Protein AF-A0A6S7HF31-F1 (afdb_monomer_lite)

pLDDT: mean 77.12, std 20.29, range [37.34, 97.25]

Organism: Paramuricea clavata (NCBI:txid317549)

Secondary structure (DSSP, 8-state):
--HHHHHHHHHHHHT--HHHHHHHHHHHHHHHHHHHHHHHHHHHHHHHHHH--GGGS-HHHHHHTT-GGGS-HHHHHHHHHHTT----TT--HHHHHHHHHHHHHHHHS--------------------------------------------------PPP------

Sequence (168 aa):
MNDDDDVEEFCKTYVVEKRLVRQYLEHLRELERRKKKREDSRKCANLEEKRKTFEDYNWKAIYREGKIKKLKVVVLDMYISMRNLKQSKGALKQEKVDIVSLDIAKSLVPDNRQLSEVNRDSNNQDSGDDDVVVQEIGSDEDDIDSDDDEGQIYEGDDFQPFADHKIW

Structure (mmCIF, N/CA/C/O backbone):
data_AF-A0A6S7HF31-F1
#
_entry.id   AF-A0A6S7HF31-F1
#
loop_
_atom_site.group_PDB
_atom_site.id
_atom_site.type_symbol
_atom_site.label_atom_id
_atom_site.label_alt_id
_atom_site.label_comp_id
_atom_site.label_asym_id
_atom_site.label_entity_id
_atom_site.label_seq_id
_atom_site.pdbx_PDB_ins_code
_atom_site.Cartn_x
_atom_site.Cartn_y
_atom_site.Cartn_z
_atom_site.occupancy
_atom_site.B_iso_or_equiv
_atom_site.auth_seq_id
_atom_site.auth_comp_id
_atom_site.auth_asym_id
_atom_site.auth_atom_id
_atom_site.pdbx_PDB_model_num
ATOM 1 N N . MET A 1 1 ? 33.806 4.809 -20.213 1.00 51.56 1 MET A N 1
ATOM 2 C CA . MET A 1 1 ? 33.140 4.112 -21.325 1.00 51.56 1 MET A CA 1
ATOM 3 C C . MET A 1 1 ? 32.214 5.109 -21.963 1.00 51.56 1 MET A C 1
ATOM 5 O O . MET A 1 1 ? 31.592 5.880 -21.241 1.00 51.56 1 MET A O 1
ATOM 9 N N . ASN A 1 2 ? 32.281 5.212 -23.278 1.00 74.06 2 ASN A N 1
ATOM 10 C CA . ASN A 1 2 ? 31.532 6.185 -24.043 1.00 74.06 2 ASN A CA 1
ATOM 11 C C . ASN A 1 2 ? 30.425 5.376 -24.717 1.00 74.06 2 ASN A C 1
ATOM 13 O O . ASN A 1 2 ? 30.727 4.591 -25.610 1.00 74.06 2 ASN A O 1
ATOM 17 N N . ASP A 1 3 ? 29.179 5.523 -24.260 1.00 81.19 3 ASP A N 1
ATOM 18 C CA . ASP A 1 3 ? 28.042 4.697 -24.710 1.00 81.19 3 ASP A CA 1
ATOM 19 C C . ASP A 1 3 ? 27.914 4.660 -26.242 1.00 81.19 3 ASP A C 1
ATOM 21 O O . ASP A 1 3 ? 27.413 3.704 -26.829 1.00 81.19 3 ASP A O 1
ATOM 25 N N . ASP A 1 4 ? 28.380 5.715 -26.907 1.00 87.31 4 ASP A N 1
ATOM 26 C CA . ASP A 1 4 ? 28.376 5.822 -28.357 1.00 87.31 4 ASP A CA 1
ATOM 27 C C . ASP A 1 4 ? 29.403 4.925 -29.061 1.00 87.31 4 ASP A C 1
ATOM 29 O O . ASP A 1 4 ? 29.108 4.405 -30.141 1.00 87.31 4 ASP A O 1
ATOM 33 N N . ASP A 1 5 ? 30.569 4.722 -28.443 1.00 90.56 5 ASP A N 1
ATOM 34 C CA . ASP A 1 5 ? 31.612 3.820 -28.938 1.00 90.56 5 ASP A CA 1
ATOM 35 C C . ASP A 1 5 ? 31.170 2.359 -28.748 1.00 90.56 5 ASP A C 1
ATOM 37 O O . ASP A 1 5 ? 31.285 1.555 -29.675 1.00 90.56 5 ASP A O 1
ATOM 41 N N . ASP A 1 6 ? 30.543 2.048 -27.608 1.00 90.94 6 ASP A N 1
ATOM 42 C CA . ASP A 1 6 ? 30.019 0.712 -27.294 1.00 90.94 6 ASP A CA 1
ATOM 43 C C . ASP A 1 6 ? 28.855 0.328 -28.230 1.00 90.94 6 ASP A C 1
ATOM 45 O O . ASP A 1 6 ? 28.793 -0.781 -28.769 1.00 90.94 6 ASP A O 1
ATOM 49 N N . VAL A 1 7 ? 27.937 1.269 -28.495 1.00 92.50 7 VAL A N 1
ATOM 50 C CA . VAL A 1 7 ? 26.854 1.070 -29.471 1.00 92.50 7 VAL A CA 1
ATOM 51 C C . VAL A 1 7 ? 27.421 0.874 -30.874 1.00 92.50 7 VAL A C 1
ATOM 53 O O . VAL A 1 7 ? 26.896 0.066 -31.642 1.00 92.50 7 VAL A O 1
ATOM 56 N N . GLU A 1 8 ? 28.472 1.601 -31.243 1.00 92.56 8 GLU A N 1
ATOM 57 C CA . GLU A 1 8 ? 29.070 1.481 -32.568 1.00 92.56 8 GLU A CA 1
ATOM 58 C C . GLU A 1 8 ? 29.810 0.153 -32.766 1.00 92.56 8 GLU A C 1
ATOM 60 O O . GLU A 1 8 ? 29.682 -0.463 -33.828 1.00 92.56 8 GLU A O 1
ATOM 65 N N . GLU A 1 9 ? 30.517 -0.332 -31.746 1.00 94.38 9 GLU A N 1
ATOM 66 C CA . GLU A 1 9 ? 31.116 -1.667 -31.737 1.00 94.38 9 GLU A CA 1
ATOM 67 C C . GLU A 1 9 ? 30.047 -2.767 -31.817 1.00 94.38 9 GLU A C 1
ATOM 69 O O . GLU A 1 9 ? 30.167 -3.693 -32.626 1.00 94.38 9 GLU A O 1
ATOM 74 N N . PHE A 1 10 ? 28.952 -2.629 -31.062 1.00 93.38 10 PHE A N 1
ATOM 75 C CA . PHE A 1 10 ? 27.819 -3.554 -31.110 1.00 93.38 10 PHE A CA 1
ATOM 76 C C . PHE A 1 10 ? 27.193 -3.615 -32.511 1.00 93.38 10 PHE A C 1
ATOM 78 O O . PHE A 1 10 ? 26.976 -4.697 -33.060 1.00 93.38 10 PHE A O 1
ATOM 85 N N . CYS A 1 11 ? 26.954 -2.459 -33.135 1.00 94.69 11 CYS A N 1
ATOM 86 C CA . CYS A 1 11 ? 26.387 -2.392 -34.483 1.00 94.69 11 CYS A CA 1
ATOM 87 C C . CYS A 1 11 ? 27.296 -3.053 -35.523 1.00 94.69 11 CYS A C 1
ATOM 89 O O . CYS A 1 11 ? 26.798 -3.741 -36.411 1.00 94.69 11 CYS A O 1
ATOM 91 N N . LYS A 1 12 ? 28.620 -2.869 -35.410 1.00 94.31 12 LYS A N 1
ATOM 92 C CA . LYS A 1 12 ? 29.607 -3.499 -36.301 1.00 94.31 12 LYS A CA 1
ATOM 93 C C . LYS A 1 12 ? 29.663 -5.014 -36.107 1.00 94.31 12 LYS A C 1
ATOM 95 O O . LYS A 1 12 ? 29.681 -5.744 -37.092 1.00 94.31 12 LYS A O 1
ATOM 100 N N . THR A 1 13 ? 29.658 -5.473 -34.858 1.00 96.38 13 THR A N 1
ATOM 101 C CA . THR A 1 13 ? 29.775 -6.896 -34.502 1.00 96.38 13 THR A CA 1
ATOM 102 C C . THR A 1 13 ? 28.564 -7.699 -34.962 1.00 96.38 13 THR A C 1
ATOM 104 O O . THR A 1 13 ? 28.712 -8.770 -35.544 1.00 96.38 13 THR A O 1
ATOM 107 N N . TYR A 1 14 ? 27.363 -7.166 -34.733 1.00 93.81 14 TYR A N 1
ATOM 108 C CA . TYR A 1 14 ? 26.110 -7.870 -35.010 1.00 93.81 14 TYR A CA 1
ATOM 109 C C . TYR A 1 14 ? 25.432 -7.428 -36.311 1.00 93.81 14 TYR A C 1
ATOM 111 O O . TYR A 1 14 ? 24.363 -7.934 -36.641 1.00 93.81 14 TYR A O 1
ATOM 119 N N . VAL A 1 15 ? 26.045 -6.503 -37.061 1.00 94.31 15 VAL A N 1
ATOM 120 C CA . VAL A 1 15 ? 25.514 -5.952 -38.320 1.00 94.31 15 VAL A CA 1
ATOM 121 C C . VAL A 1 15 ? 24.082 -5.416 -38.135 1.00 94.31 15 VAL A C 1
ATOM 123 O O . VAL A 1 15 ? 23.164 -5.726 -38.892 1.00 94.31 15 VAL A O 1
ATOM 126 N N . VAL A 1 16 ? 23.876 -4.610 -37.088 1.00 94.31 16 VAL A N 1
ATOM 127 C CA . VAL A 1 16 ? 22.572 -4.015 -36.735 1.00 94.31 16 VAL A CA 1
ATOM 128 C C . VAL A 1 16 ? 22.589 -2.508 -36.986 1.00 94.31 16 VAL A C 1
ATOM 130 O O . VAL A 1 16 ? 23.598 -1.835 -36.785 1.00 94.31 16 VAL A O 1
ATOM 133 N N . GLU A 1 17 ? 21.454 -1.949 -37.412 1.00 94.94 17 GLU A N 1
ATOM 134 C CA . GLU A 1 17 ? 21.303 -0.504 -37.599 1.00 94.94 17 GLU A CA 1
ATOM 135 C C . GLU A 1 17 ? 21.410 0.243 -36.253 1.00 94.94 17 GLU A C 1
ATOM 137 O O . GLU A 1 17 ? 20.613 0.020 -35.337 1.00 94.94 17 GLU A O 1
ATOM 142 N N . LYS A 1 18 ? 22.330 1.215 -36.160 1.00 92.81 18 LYS A N 1
ATOM 143 C CA . LYS A 1 18 ? 22.552 2.058 -34.963 1.00 92.81 18 LYS A CA 1
ATOM 144 C C . LYS A 1 18 ? 21.276 2.703 -34.427 1.00 92.81 18 LYS A C 1
ATOM 146 O O . LYS A 1 18 ? 21.095 2.829 -33.216 1.00 92.81 18 LYS A O 1
ATOM 151 N N . ARG A 1 19 ? 20.361 3.080 -35.323 1.00 94.00 19 ARG A N 1
ATOM 152 C CA . ARG A 1 19 ? 19.059 3.653 -34.967 1.00 94.00 19 ARG A CA 1
ATOM 153 C C . ARG A 1 19 ? 18.192 2.671 -34.174 1.00 94.00 19 ARG A C 1
ATOM 155 O O . ARG A 1 19 ? 17.596 3.082 -33.183 1.00 94.00 19 ARG A O 1
ATOM 162 N N . LEU A 1 20 ? 18.146 1.398 -34.574 1.00 94.50 20 LEU A N 1
ATOM 163 C CA . LEU A 1 20 ? 17.364 0.364 -33.887 1.00 94.50 20 LEU A CA 1
ATOM 164 C C . LEU A 1 20 ? 17.930 0.076 -32.498 1.00 94.50 20 LEU A C 1
ATOM 166 O O . LEU A 1 20 ? 17.171 0.010 -31.535 1.00 94.50 20 LEU A O 1
ATOM 170 N N . VAL A 1 21 ? 19.258 -0.006 -32.379 1.00 94.94 21 VAL A N 1
ATOM 171 C CA . VAL A 1 21 ? 19.934 -0.208 -31.087 1.00 94.94 21 VAL A CA 1
ATOM 172 C C . VAL A 1 21 ? 19.615 0.941 -30.131 1.00 94.94 21 VAL A C 1
ATOM 174 O O . VAL A 1 21 ? 19.179 0.712 -29.006 1.00 94.94 21 VAL A O 1
ATOM 177 N N . ARG A 1 22 ? 19.725 2.191 -30.596 1.00 94.00 22 ARG A N 1
ATOM 178 C CA . ARG A 1 22 ? 19.366 3.371 -29.794 1.00 94.00 22 ARG A CA 1
ATOM 179 C C . ARG A 1 22 ? 17.888 3.394 -29.405 1.00 94.00 22 ARG A C 1
ATOM 181 O O . ARG A 1 22 ? 17.571 3.716 -28.263 1.00 94.00 22 ARG A O 1
ATOM 188 N N . GLN A 1 23 ? 16.993 3.043 -30.327 1.00 96.06 23 GLN A N 1
ATOM 189 C CA . GLN A 1 23 ? 15.557 2.974 -30.056 1.00 96.06 23 GLN A CA 1
ATOM 190 C C . GLN A 1 23 ? 15.233 1.908 -29.002 1.00 96.06 23 GLN A C 1
ATOM 192 O O . GLN A 1 23 ? 14.415 2.149 -28.117 1.00 96.06 23 GLN A O 1
ATOM 197 N N . TYR A 1 24 ? 15.902 0.756 -29.057 1.00 95.81 24 TYR A N 1
ATOM 198 C CA . TYR A 1 24 ? 15.741 -0.300 -28.066 1.00 95.81 24 TYR A CA 1
ATOM 199 C C . TYR A 1 24 ? 16.273 0.117 -26.689 1.00 95.81 24 TYR A C 1
ATOM 201 O O . TYR A 1 24 ? 15.579 -0.044 -25.690 1.00 95.81 24 TYR A O 1
ATOM 209 N N . LEU A 1 25 ? 17.449 0.747 -26.623 1.00 95.12 25 LEU A N 1
ATOM 210 C CA . LEU A 1 25 ? 17.996 1.272 -25.366 1.00 95.12 25 LEU A CA 1
ATOM 211 C C . LEU A 1 25 ? 17.114 2.368 -24.751 1.00 95.12 25 LEU A C 1
ATOM 213 O O . LEU A 1 25 ? 16.975 2.445 -23.531 1.00 95.12 25 LEU A O 1
ATOM 217 N N . GLU A 1 26 ? 16.507 3.226 -25.572 1.00 95.75 26 GLU A N 1
ATOM 218 C CA . GLU A 1 26 ? 15.506 4.192 -25.105 1.00 95.75 26 GLU A CA 1
ATOM 219 C C . GLU A 1 26 ? 14.267 3.481 -24.547 1.00 95.75 26 GLU A C 1
ATOM 221 O O . GLU A 1 26 ? 13.793 3.818 -23.464 1.00 95.75 26 GLU A O 1
ATOM 226 N N . HIS A 1 27 ? 13.780 2.446 -25.235 1.00 97.00 27 HIS A N 1
ATOM 227 C CA . HIS A 1 27 ? 12.652 1.650 -24.761 1.00 97.00 27 HIS A CA 1
ATOM 228 C C . HIS A 1 27 ? 12.938 0.976 -23.409 1.00 97.00 27 HIS A C 1
ATOM 230 O O . HIS A 1 27 ? 12.098 1.038 -22.510 1.00 97.00 27 HIS A O 1
ATOM 236 N N . LEU A 1 28 ? 14.130 0.398 -23.226 1.00 96.81 28 LEU A N 1
ATOM 237 C CA . LEU A 1 28 ? 14.545 -0.197 -21.951 1.00 96.81 28 LEU A CA 1
ATOM 238 C C . LEU A 1 28 ? 14.596 0.839 -20.821 1.00 96.81 28 LEU A C 1
ATOM 240 O O . LEU A 1 28 ? 14.077 0.583 -19.733 1.00 96.81 28 LEU A O 1
ATOM 244 N N . ARG A 1 29 ? 15.145 2.032 -21.086 1.00 96.25 29 ARG A N 1
ATOM 245 C CA . ARG A 1 29 ? 15.161 3.137 -20.112 1.00 96.25 29 ARG A CA 1
ATOM 246 C C . ARG A 1 29 ? 13.751 3.576 -19.727 1.00 96.25 29 ARG A C 1
ATOM 248 O O . ARG A 1 29 ? 13.468 3.805 -18.551 1.00 96.25 29 ARG A O 1
ATOM 255 N N . GLU A 1 30 ? 12.841 3.648 -20.692 1.00 97.06 30 GLU A N 1
ATOM 256 C CA . GLU A 1 30 ? 11.438 3.970 -20.439 1.00 97.06 30 GLU A CA 1
ATOM 257 C C . GLU A 1 30 ? 10.736 2.885 -19.601 1.00 97.06 30 GLU A C 1
ATOM 259 O O . GLU A 1 30 ? 10.002 3.204 -18.658 1.00 97.06 30 GLU A O 1
ATOM 264 N N . LEU A 1 31 ? 10.986 1.602 -19.883 1.00 97.25 31 LEU A N 1
ATOM 265 C CA . LEU A 1 31 ? 10.467 0.490 -19.081 1.00 97.25 31 LEU A CA 1
ATOM 266 C C . LEU A 1 31 ? 10.971 0.548 -17.638 1.00 97.25 31 LEU A C 1
ATOM 268 O O . LEU A 1 31 ? 10.169 0.442 -16.702 1.00 97.25 31 LEU A O 1
ATOM 272 N N . GLU A 1 32 ? 12.270 0.771 -17.444 1.00 96.56 32 GLU A N 1
ATOM 273 C CA . GLU A 1 32 ? 12.874 0.903 -16.120 1.00 96.56 32 GLU A CA 1
ATOM 274 C C . GLU A 1 32 ? 12.278 2.090 -15.357 1.00 96.56 32 GLU A C 1
ATOM 276 O O . GLU A 1 32 ? 11.839 1.951 -14.212 1.00 96.56 32 GLU A O 1
ATOM 281 N N . ARG A 1 33 ? 12.142 3.244 -16.016 1.00 96.19 33 ARG A N 1
ATOM 282 C CA . ARG A 1 33 ? 11.510 4.433 -15.437 1.00 96.19 33 ARG A CA 1
ATOM 283 C C . ARG A 1 33 ? 10.071 4.152 -14.996 1.00 96.19 33 ARG A C 1
ATOM 285 O O . ARG A 1 33 ? 9.664 4.556 -13.902 1.00 96.19 33 ARG A O 1
ATOM 292 N N . ARG A 1 34 ? 9.282 3.446 -15.813 1.00 96.31 34 ARG A N 1
ATOM 293 C CA . ARG A 1 34 ? 7.906 3.045 -15.467 1.00 96.31 34 ARG A CA 1
ATOM 294 C C . ARG A 1 34 ? 7.873 2.046 -14.313 1.00 96.31 34 ARG A C 1
ATOM 29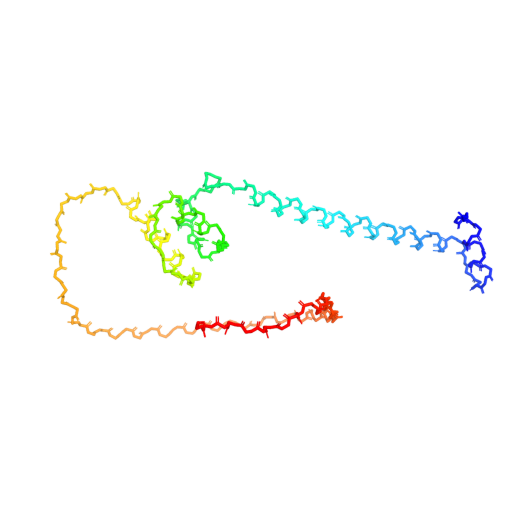6 O O . ARG A 1 34 ? 7.003 2.160 -13.447 1.00 96.31 34 ARG A O 1
ATOM 303 N N . LYS A 1 35 ? 8.792 1.076 -14.284 1.00 96.44 35 LYS A N 1
ATOM 304 C CA . LYS A 1 35 ? 8.943 0.115 -13.180 1.00 96.44 35 LYS A CA 1
ATOM 305 C C . LYS A 1 35 ? 9.241 0.851 -11.875 1.00 96.44 35 LYS A C 1
ATOM 307 O O . LYS A 1 35 ? 8.476 0.705 -10.923 1.00 96.44 35 LYS A O 1
ATOM 312 N N . LYS A 1 36 ? 10.247 1.726 -11.879 1.00 96.00 36 LYS A N 1
ATOM 313 C CA . LYS A 1 36 ? 10.631 2.549 -10.727 1.00 96.00 36 LYS A CA 1
ATOM 314 C C . LYS A 1 36 ? 9.473 3.409 -10.224 1.00 96.00 36 LYS A C 1
ATOM 316 O O . LYS A 1 36 ? 9.155 3.379 -9.043 1.00 96.00 36 LYS A O 1
ATOM 321 N N . LYS A 1 37 ? 8.745 4.085 -11.121 1.00 95.62 37 LYS A N 1
ATOM 322 C CA . LYS A 1 37 ? 7.568 4.886 -10.740 1.00 95.62 37 LYS A CA 1
ATOM 323 C C . LYS A 1 37 ? 6.494 4.057 -10.023 1.00 95.62 37 LYS A C 1
ATOM 325 O O . LYS A 1 37 ? 5.899 4.531 -9.053 1.00 95.62 37 LYS A O 1
ATOM 330 N N . ARG A 1 38 ? 6.216 2.836 -10.499 1.00 95.19 38 ARG A N 1
ATOM 331 C CA . ARG A 1 38 ? 5.255 1.926 -9.849 1.00 95.19 38 ARG A CA 1
ATOM 332 C C . ARG A 1 38 ? 5.743 1.495 -8.467 1.00 95.19 38 ARG A C 1
ATOM 334 O O . ARG A 1 38 ? 4.952 1.471 -7.525 1.00 95.19 38 ARG A O 1
ATOM 341 N N 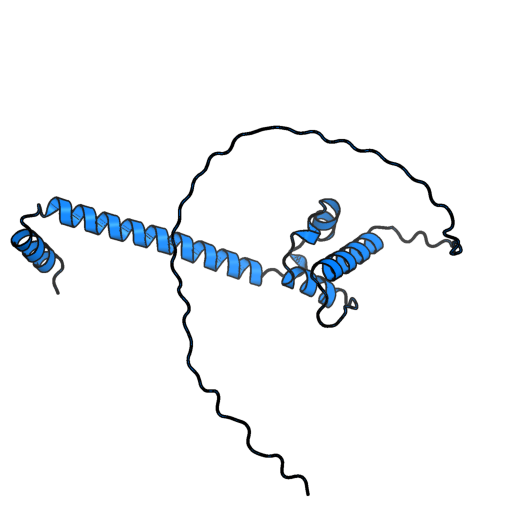. GLU A 1 39 ? 7.027 1.183 -8.342 1.00 94.62 39 GLU A N 1
ATOM 342 C CA . GLU A 1 39 ? 7.641 0.800 -7.072 1.00 94.62 39 GLU A CA 1
ATOM 343 C C . GLU A 1 39 ? 7.600 1.942 -6.049 1.00 94.62 39 GLU A C 1
ATOM 345 O O . GLU A 1 39 ? 7.130 1.745 -4.928 1.00 94.62 39 GLU A O 1
ATOM 350 N N . ASP A 1 40 ? 7.994 3.150 -6.452 1.00 92.75 40 ASP A N 1
ATOM 351 C CA . ASP A 1 40 ? 7.958 4.341 -5.602 1.00 92.75 40 ASP A CA 1
ATOM 352 C C . ASP A 1 40 ? 6.524 4.650 -5.150 1.00 92.75 40 ASP A C 1
ATOM 354 O O . ASP A 1 40 ? 6.282 4.897 -3.970 1.00 92.75 40 ASP A O 1
ATOM 358 N N . SER A 1 41 ? 5.543 4.520 -6.051 1.00 92.62 41 SER A N 1
ATOM 359 C CA . SER A 1 41 ? 4.124 4.694 -5.708 1.00 92.62 41 SER A CA 1
ATOM 360 C C . SER A 1 41 ? 3.658 3.679 -4.653 1.00 92.62 41 SER A C 1
ATOM 362 O O . SER A 1 41 ? 2.976 4.052 -3.697 1.00 92.62 41 SER A O 1
ATOM 364 N N . ARG A 1 42 ? 4.059 2.402 -4.774 1.00 91.62 42 ARG A N 1
ATOM 365 C CA . ARG A 1 42 ? 3.776 1.363 -3.763 1.00 91.62 42 ARG A CA 1
ATOM 366 C C . ARG A 1 42 ? 4.444 1.675 -2.424 1.00 91.62 42 ARG A C 1
ATOM 368 O O . ARG A 1 42 ? 3.810 1.509 -1.382 1.00 91.62 42 ARG A O 1
ATOM 375 N N . LYS A 1 43 ? 5.702 2.129 -2.435 1.00 91.56 43 LYS A N 1
ATOM 376 C CA . LYS A 1 43 ? 6.439 2.512 -1.220 1.00 91.56 43 LYS A CA 1
ATOM 377 C C . LYS A 1 43 ? 5.759 3.680 -0.511 1.00 91.56 43 LYS A C 1
ATOM 379 O O . LYS A 1 43 ? 5.510 3.583 0.689 1.00 91.56 43 LYS A O 1
ATOM 384 N N . CYS A 1 44 ? 5.390 4.730 -1.244 1.00 89.31 44 CYS A N 1
ATOM 385 C CA . CYS A 1 44 ? 4.658 5.872 -0.699 1.00 89.31 44 CYS A CA 1
ATOM 386 C C . CYS A 1 44 ? 3.310 5.456 -0.098 1.00 89.31 44 CYS A C 1
ATOM 388 O O . CYS A 1 44 ? 3.025 5.826 1.036 1.00 89.31 44 CYS A O 1
ATOM 390 N N . ALA A 1 45 ? 2.515 4.639 -0.798 1.00 85.81 45 ALA A N 1
ATOM 391 C CA . ALA A 1 45 ? 1.229 4.164 -0.282 1.00 85.81 45 ALA A CA 1
ATOM 392 C C . ALA A 1 45 ? 1.378 3.342 1.012 1.00 85.81 45 ALA A C 1
ATOM 394 O O . ALA A 1 45 ? 0.604 3.515 1.951 1.00 85.81 45 ALA A O 1
ATOM 395 N N . ASN A 1 46 ? 2.397 2.483 1.090 1.00 82.88 46 ASN A N 1
ATOM 396 C CA . ASN A 1 46 ? 2.679 1.694 2.290 1.00 82.88 46 ASN A CA 1
ATOM 397 C C . ASN A 1 46 ? 3.150 2.570 3.463 1.00 82.88 46 ASN A C 1
ATOM 399 O O . ASN A 1 46 ? 2.768 2.332 4.605 1.00 82.88 46 ASN A O 1
ATOM 403 N N . LEU A 1 47 ? 3.978 3.586 3.198 1.00 83.44 47 LEU A N 1
ATOM 404 C CA . LEU A 1 47 ? 4.395 4.548 4.221 1.00 83.44 47 LEU A CA 1
ATOM 405 C C . LEU A 1 47 ? 3.208 5.361 4.734 1.00 83.44 47 LEU A C 1
ATOM 407 O O . LEU A 1 47 ? 3.073 5.524 5.942 1.00 83.44 47 LEU A O 1
ATOM 411 N N . GLU A 1 48 ? 2.334 5.816 3.840 1.00 83.25 48 GLU A N 1
ATOM 412 C CA . GLU A 1 48 ? 1.120 6.540 4.213 1.00 83.25 48 GLU A CA 1
ATOM 413 C C . GLU A 1 48 ? 0.208 5.672 5.084 1.00 83.25 48 GLU A C 1
ATOM 415 O O . GLU A 1 48 ? -0.248 6.102 6.136 1.00 83.25 48 GLU A O 1
ATOM 420 N N . GLU A 1 49 ? 0.005 4.406 4.714 1.00 80.75 49 GLU A N 1
ATOM 421 C CA . GLU A 1 49 ? -0.790 3.476 5.515 1.00 80.75 49 GLU A CA 1
ATOM 422 C C . GLU A 1 49 ? -0.186 3.218 6.901 1.00 80.75 49 GLU A C 1
ATOM 424 O O . GLU A 1 49 ? -0.923 3.179 7.884 1.00 80.75 49 GLU A O 1
ATOM 429 N N . LYS A 1 50 ? 1.143 3.096 7.003 1.00 79.69 50 LYS A N 1
ATOM 430 C CA . LYS A 1 50 ? 1.847 2.956 8.288 1.00 79.69 50 LYS A CA 1
ATOM 431 C C . LYS A 1 50 ? 1.763 4.208 9.161 1.00 79.69 50 LYS A C 1
ATOM 433 O O . LYS A 1 50 ? 1.910 4.099 10.374 1.00 79.69 50 LYS A O 1
ATOM 438 N N . ARG A 1 51 ? 1.571 5.385 8.559 1.00 83.50 51 ARG A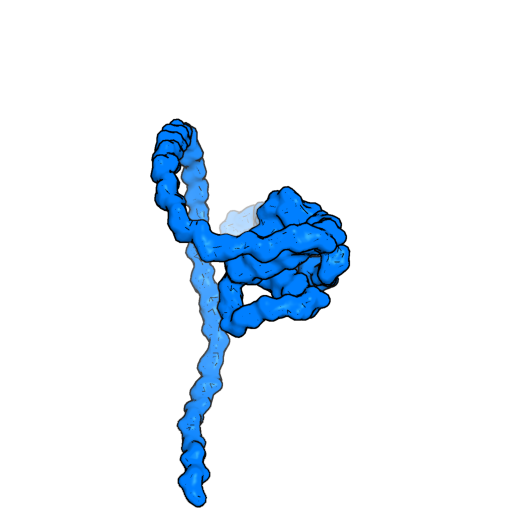 N 1
ATOM 439 C CA . ARG A 1 51 ? 1.415 6.656 9.278 1.00 83.50 51 ARG A CA 1
ATOM 440 C C . ARG A 1 51 ? -0.004 6.888 9.777 1.00 83.50 51 ARG A C 1
ATOM 442 O O . ARG A 1 51 ? -0.173 7.735 10.650 1.00 83.50 51 ARG A O 1
ATOM 449 N N . LYS A 1 52 ? -0.995 6.157 9.256 1.00 87.38 52 LYS A N 1
ATOM 450 C CA . LYS A 1 52 ? -2.374 6.266 9.732 1.00 87.38 52 LYS A CA 1
ATOM 451 C C . LYS A 1 52 ? -2.462 5.845 11.189 1.00 87.38 52 LYS A C 1
ATOM 453 O O . LYS A 1 52 ? -2.032 4.762 11.581 1.00 87.38 52 LYS A O 1
ATOM 458 N N . THR A 1 53 ? -3.078 6.709 11.965 1.00 86.88 53 THR A N 1
ATOM 459 C CA . THR A 1 53 ? -3.354 6.548 13.382 1.00 86.88 53 THR A CA 1
ATOM 460 C C . THR A 1 53 ? -4.809 6.141 13.592 1.00 86.88 53 THR A C 1
ATOM 462 O O . THR A 1 53 ? -5.593 6.046 12.650 1.00 86.88 53 THR A O 1
ATOM 465 N N . PHE A 1 54 ? -5.194 5.887 14.842 1.00 86.00 54 PHE A N 1
ATOM 466 C CA . PHE A 1 54 ? -6.559 5.499 15.199 1.00 86.00 54 PHE A CA 1
ATOM 467 C C . PHE A 1 54 ? -7.622 6.508 14.737 1.00 86.00 54 PHE A C 1
ATOM 469 O O . PHE A 1 54 ? -8.718 6.099 14.358 1.00 86.00 54 PHE A O 1
ATOM 476 N N . GLU A 1 55 ? -7.302 7.803 14.760 1.00 88.81 55 GLU A N 1
ATOM 477 C CA . GLU A 1 55 ? -8.231 8.898 14.454 1.00 88.81 55 GLU A CA 1
ATOM 478 C C . GLU A 1 55 ? -8.517 9.035 12.953 1.00 88.81 55 GLU A C 1
ATOM 480 O O . GLU A 1 55 ? -9.594 9.489 12.570 1.00 88.81 55 GLU A O 1
ATOM 485 N N . ASP A 1 56 ? -7.607 8.555 12.103 1.00 90.75 56 ASP A N 1
ATOM 486 C CA . ASP A 1 56 ? -7.752 8.599 10.643 1.00 90.75 56 ASP A CA 1
ATOM 487 C C . ASP A 1 56 ? -8.822 7.625 10.120 1.00 90.75 56 ASP A C 1
ATOM 489 O O . ASP A 1 56 ? -9.223 7.674 8.954 1.00 90.75 56 ASP A O 1
ATOM 493 N N . TYR A 1 57 ? -9.303 6.719 10.976 1.00 89.69 57 TYR A N 1
ATOM 494 C CA . TYR A 1 57 ? -10.329 5.741 10.638 1.00 89.69 57 TYR A CA 1
ATOM 495 C C . TYR A 1 57 ? -11.691 6.165 11.190 1.00 89.69 57 TYR A C 1
ATOM 497 O O . TYR A 1 57 ? -11.908 6.267 12.397 1.00 89.69 57 TYR A O 1
ATOM 505 N N . ASN A 1 58 ? -12.682 6.297 10.306 1.00 92.75 58 ASN A N 1
ATOM 506 C CA . ASN A 1 58 ? -14.075 6.437 10.724 1.00 92.75 58 ASN A CA 1
ATOM 507 C C . ASN A 1 58 ? -14.660 5.066 11.109 1.00 92.75 58 ASN A C 1
ATOM 509 O O . ASN A 1 58 ? -15.400 4.443 10.346 1.00 92.75 58 ASN A O 1
ATOM 513 N N . TRP A 1 59 ? -14.324 4.591 12.309 1.00 92.69 59 TRP A N 1
ATOM 514 C CA . TRP A 1 59 ? -14.702 3.267 12.820 1.00 92.69 59 TRP A CA 1
ATOM 515 C C . TRP A 1 59 ? -16.205 2.985 12.769 1.00 92.69 59 TRP A C 1
ATOM 517 O O . TRP A 1 59 ? -16.614 1.875 12.431 1.00 92.69 59 TRP A O 1
ATOM 527 N N . LYS A 1 60 ? -17.042 3.995 13.038 1.00 91.44 60 LYS A N 1
ATOM 528 C CA . LYS A 1 60 ? -18.505 3.857 12.967 1.00 91.44 60 LYS A CA 1
ATOM 529 C C . LYS A 1 60 ? -18.979 3.614 11.535 1.00 91.44 60 LYS A C 1
ATOM 531 O O . LYS A 1 60 ? -19.837 2.759 11.329 1.00 91.44 60 LYS A O 1
ATOM 536 N N . ALA A 1 61 ? -18.433 4.338 10.556 1.00 94.06 61 ALA A N 1
ATOM 537 C CA . ALA A 1 61 ? -18.760 4.120 9.147 1.00 94.06 61 ALA A CA 1
ATOM 538 C C . ALA A 1 61 ? -18.276 2.743 8.674 1.00 94.06 61 ALA A C 1
ATOM 540 O O . ALA A 1 61 ? -19.059 1.975 8.122 1.00 94.06 61 ALA A O 1
ATOM 541 N N . ILE A 1 62 ? -17.029 2.378 8.995 1.00 93.88 62 ILE A N 1
ATOM 542 C CA . ILE A 1 62 ? -16.446 1.078 8.626 1.00 93.88 62 ILE A CA 1
ATOM 543 C C . ILE A 1 62 ? -17.276 -0.084 9.194 1.00 93.88 62 ILE A C 1
ATOM 545 O O . ILE A 1 62 ? -17.485 -1.087 8.507 1.00 93.88 62 ILE A O 1
ATOM 549 N N . TYR A 1 63 ? -17.767 0.052 10.429 1.00 93.44 63 TYR A N 1
ATOM 550 C CA . TYR A 1 63 ? -18.659 -0.925 11.048 1.00 93.44 63 TYR A CA 1
ATOM 551 C C . TYR A 1 63 ? -20.004 -1.027 10.322 1.00 93.44 63 TYR A C 1
ATOM 553 O O . TYR A 1 63 ? -20.395 -2.125 9.934 1.00 93.44 63 TYR A O 1
ATOM 561 N N . ARG A 1 64 ? -20.681 0.102 10.074 1.00 92.62 64 ARG A N 1
ATOM 562 C CA . ARG A 1 64 ? -21.979 0.126 9.372 1.00 92.62 64 ARG A CA 1
ATOM 563 C C . ARG A 1 64 ? -21.902 -0.452 7.961 1.00 92.62 64 ARG A C 1
ATOM 565 O O . ARG A 1 64 ? -22.837 -1.101 7.517 1.00 92.62 64 ARG A O 1
ATOM 572 N N . GLU A 1 65 ? -20.783 -0.244 7.275 1.00 94.25 65 GLU A N 1
ATOM 573 C CA . GLU A 1 65 ? -20.533 -0.786 5.936 1.00 94.25 65 GLU A CA 1
ATOM 574 C C . GLU A 1 65 ? -20.110 -2.270 5.946 1.00 94.25 65 GLU A C 1
ATOM 576 O O . GLU A 1 65 ? -19.843 -2.841 4.888 1.00 94.25 65 GLU A O 1
ATOM 581 N N . GLY A 1 66 ? -19.981 -2.904 7.119 1.00 91.50 66 GLY A N 1
ATOM 582 C CA . GLY A 1 66 ? -19.553 -4.301 7.241 1.00 91.50 66 GLY A CA 1
ATOM 583 C C . GLY A 1 66 ? -18.101 -4.544 6.805 1.00 91.50 66 GLY A C 1
ATOM 584 O O . GLY A 1 66 ? -17.725 -5.664 6.442 1.00 91.50 66 GLY A O 1
ATOM 585 N N . LYS A 1 67 ? -17.261 -3.500 6.813 1.00 95.12 67 LYS A N 1
ATOM 586 C CA . LYS A 1 67 ? -15.885 -3.536 6.288 1.00 95.12 67 LYS A CA 1
ATOM 587 C C . LYS A 1 67 ? -14.822 -3.868 7.336 1.00 95.12 67 LYS A C 1
ATOM 589 O O . LYS A 1 67 ? -13.664 -4.030 6.963 1.00 95.12 67 LYS A O 1
ATOM 594 N N . ILE A 1 68 ? -15.187 -4.060 8.608 1.00 94.69 68 ILE A N 1
ATOM 595 C CA . ILE A 1 68 ? -14.237 -4.391 9.693 1.00 94.69 68 ILE A CA 1
ATOM 596 C C . ILE A 1 68 ? -13.406 -5.641 9.353 1.00 94.69 68 ILE A C 1
ATOM 598 O O . ILE A 1 68 ? -12.188 -5.630 9.502 1.00 94.69 68 ILE A O 1
ATOM 602 N N . LYS A 1 69 ? -14.025 -6.679 8.771 1.00 94.00 69 LYS A N 1
ATOM 603 C CA . LYS A 1 69 ? -13.334 -7.914 8.340 1.00 94.00 69 LYS A CA 1
ATOM 604 C C . LYS A 1 69 ? -12.257 -7.708 7.264 1.00 94.00 69 LYS A C 1
ATOM 606 O O . LYS A 1 69 ? -11.331 -8.515 7.141 1.00 94.00 69 LYS A O 1
ATOM 611 N N . LYS A 1 70 ? -12.364 -6.628 6.481 1.00 94.38 70 LYS A N 1
ATOM 612 C CA . LYS A 1 70 ? -11.418 -6.282 5.408 1.00 94.38 70 LYS A CA 1
ATOM 613 C C . LYS A 1 70 ? -10.197 -5.516 5.925 1.00 94.38 70 LYS A C 1
ATOM 615 O O . LYS A 1 70 ? -9.224 -5.384 5.189 1.00 94.38 70 LYS A O 1
ATOM 620 N N . LEU A 1 71 ? -10.218 -5.040 7.172 1.00 93.25 71 LEU A N 1
ATOM 621 C CA . LEU A 1 71 ? -9.071 -4.367 7.775 1.00 93.25 71 LEU A CA 1
ATOM 622 C C . LEU A 1 71 ? -7.904 -5.342 7.989 1.00 93.25 71 LEU A C 1
ATOM 624 O O . LEU A 1 71 ? -8.082 -6.551 8.184 1.00 93.25 71 LEU A O 1
ATOM 628 N N . LYS A 1 72 ? -6.685 -4.796 7.952 1.00 92.62 72 LYS A N 1
ATOM 629 C CA . LYS A 1 72 ? -5.466 -5.527 8.313 1.00 92.62 72 LYS A CA 1
ATOM 630 C C . LYS A 1 72 ? -5.440 -5.795 9.816 1.00 92.62 72 LYS A C 1
ATOM 632 O O . LYS A 1 72 ? -5.943 -4.992 10.598 1.00 92.62 72 LYS A O 1
ATOM 637 N N . VAL A 1 73 ? -4.786 -6.887 10.217 1.00 92.88 73 VAL A N 1
ATOM 638 C CA . VAL A 1 73 ? -4.639 -7.273 11.633 1.00 92.88 73 VAL A CA 1
ATOM 639 C C . VAL A 1 73 ? -4.015 -6.144 12.455 1.00 92.88 73 VAL A C 1
ATOM 641 O O . VAL A 1 73 ? -4.549 -5.810 13.500 1.00 92.88 73 VAL A O 1
ATOM 644 N N . VAL A 1 74 ? -2.994 -5.464 11.922 1.00 91.00 74 VAL A N 1
ATOM 645 C CA . VAL A 1 74 ? -2.336 -4.318 12.580 1.00 91.00 74 VAL A CA 1
ATOM 646 C C . VAL A 1 74 ? -3.317 -3.183 12.907 1.00 91.00 74 VAL A C 1
ATOM 648 O O . VAL A 1 74 ? -3.225 -2.565 13.962 1.00 91.00 74 VAL A O 1
ATOM 651 N N . VAL A 1 75 ? -4.289 -2.921 12.027 1.00 92.56 75 VAL A N 1
ATOM 652 C CA . VAL A 1 75 ? -5.305 -1.877 12.239 1.00 92.56 75 VAL A CA 1
ATOM 653 C C . VAL A 1 75 ? -6.318 -2.317 13.299 1.00 92.56 75 VAL A C 1
ATOM 655 O O . VAL A 1 75 ? -6.709 -1.518 14.147 1.00 92.56 75 VAL A O 1
ATOM 658 N N . LEU A 1 76 ? -6.710 -3.595 13.298 1.00 93.94 76 LEU A N 1
ATOM 659 C CA . LEU A 1 76 ? -7.564 -4.166 14.347 1.00 93.94 76 LEU A CA 1
ATOM 660 C C . LEU A 1 76 ? -6.859 -4.144 15.714 1.00 93.94 76 LEU A C 1
ATOM 662 O O . LEU A 1 76 ? -7.468 -3.762 16.709 1.00 93.94 76 LEU A O 1
ATOM 666 N N . ASP A 1 77 ? -5.570 -4.478 15.753 1.00 91.69 77 ASP A N 1
ATOM 667 C CA . ASP A 1 77 ? -4.741 -4.417 16.960 1.00 91.69 77 ASP A CA 1
ATOM 668 C C . ASP A 1 77 ? -4.616 -2.995 17.493 1.00 91.69 77 ASP A C 1
ATOM 670 O O . ASP A 1 77 ? -4.767 -2.772 18.693 1.00 91.69 77 ASP A O 1
ATOM 674 N N . MET A 1 78 ? -4.417 -2.020 16.604 1.00 93.88 78 MET A N 1
ATOM 675 C CA . MET A 1 78 ? -4.414 -0.607 16.972 1.00 93.88 78 MET A CA 1
ATOM 676 C C . MET A 1 78 ? -5.724 -0.205 17.661 1.00 93.88 78 MET A C 1
ATOM 678 O O . MET A 1 78 ? -5.688 0.474 18.686 1.00 93.88 78 MET A O 1
ATOM 682 N N . TYR A 1 79 ? -6.875 -0.648 17.148 1.00 94.38 79 TYR A N 1
ATOM 683 C CA . TYR A 1 79 ? -8.165 -0.380 17.785 1.00 94.38 79 TYR A CA 1
ATOM 684 C C . TYR A 1 79 ? -8.264 -0.999 19.182 1.00 94.38 79 TYR A C 1
ATOM 686 O O . TYR A 1 79 ? -8.634 -0.320 20.141 1.00 94.38 79 TYR A O 1
ATOM 694 N N . ILE A 1 80 ? -7.925 -2.286 19.290 1.00 93.75 80 ILE A N 1
ATOM 695 C CA . ILE A 1 80 ? -7.982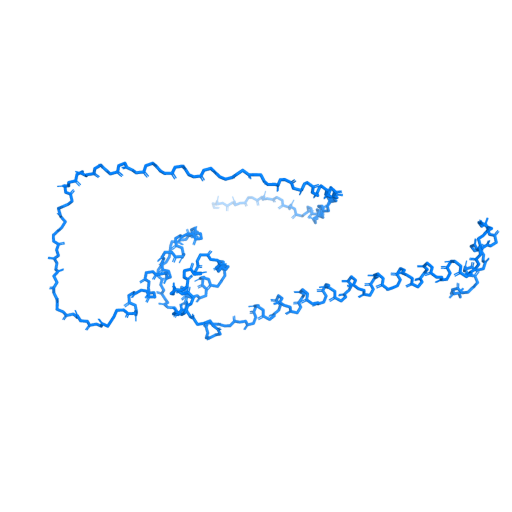 -3.056 20.537 1.00 93.75 80 ILE A CA 1
ATOM 696 C C . ILE A 1 80 ? -7.101 -2.404 21.605 1.00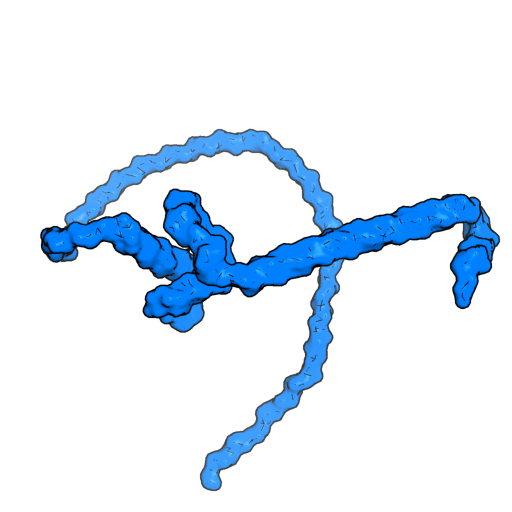 93.75 80 ILE A C 1
ATOM 698 O O . ILE A 1 80 ? -7.563 -2.199 22.728 1.00 93.75 80 ILE A O 1
ATOM 702 N N . SER A 1 81 ? -5.875 -2.015 21.246 1.00 91.94 81 SER A N 1
ATOM 703 C CA . SER A 1 81 ? -4.952 -1.331 22.152 1.00 91.94 81 SER A CA 1
ATOM 704 C C . SER A 1 81 ? -5.475 0.040 22.584 1.00 91.94 81 SER A C 1
ATOM 706 O O . SER A 1 81 ? -5.473 0.336 23.775 1.00 91.94 81 SER A O 1
ATOM 708 N N . MET A 1 82 ? -5.990 0.859 21.658 1.00 92.75 82 MET A N 1
ATOM 709 C CA . MET A 1 82 ? -6.507 2.198 21.989 1.00 92.75 82 MET A CA 1
ATOM 710 C C . MET A 1 82 ? -7.736 2.154 22.904 1.00 92.75 82 MET A C 1
ATOM 712 O O . MET A 1 82 ? -7.911 3.020 23.758 1.00 92.75 82 MET A O 1
ATOM 716 N N . ARG A 1 83 ? -8.587 1.134 22.755 1.00 91.12 83 ARG A N 1
ATOM 717 C CA . ARG A 1 83 ? -9.799 0.939 23.571 1.00 91.12 83 ARG A CA 1
ATOM 718 C C . ARG A 1 83 ? -9.545 0.063 24.809 1.00 91.12 83 ARG A C 1
ATOM 720 O O . ARG A 1 83 ? -10.486 -0.218 25.544 1.00 91.12 83 ARG A O 1
ATOM 727 N N . ASN A 1 84 ? -8.293 -0.346 25.057 1.00 91.06 84 ASN A N 1
ATOM 728 C CA . ASN A 1 84 ? -7.883 -1.250 26.141 1.00 91.06 84 ASN A CA 1
ATOM 729 C C . ASN A 1 84 ? -8.737 -2.531 26.223 1.00 91.06 84 ASN A C 1
ATOM 731 O O . ASN A 1 84 ? -9.107 -2.995 27.305 1.00 91.06 84 ASN A O 1
ATOM 735 N N . LEU A 1 85 ? -9.081 -3.100 25.065 1.00 92.06 85 LEU A N 1
ATOM 736 C CA . LEU A 1 85 ? -9.894 -4.310 24.989 1.00 92.06 85 LEU A CA 1
ATOM 737 C C . LEU A 1 85 ? -9.040 -5.544 25.294 1.00 92.06 85 LEU A C 1
ATOM 739 O O . LEU A 1 85 ? -7.875 -5.642 24.909 1.00 92.06 85 LEU A O 1
ATOM 743 N N . LYS A 1 86 ? -9.636 -6.516 25.989 1.00 90.06 86 LYS A N 1
ATOM 744 C CA . LYS A 1 86 ? -8.979 -7.798 26.263 1.00 90.06 86 LYS A CA 1
ATOM 745 C C . LYS A 1 86 ? -9.010 -8.664 25.006 1.00 90.06 86 LYS A C 1
ATOM 747 O O . LYS A 1 86 ? -10.064 -8.821 24.400 1.00 90.06 86 LYS A O 1
ATOM 752 N N . GLN A 1 87 ? -7.872 -9.261 24.673 1.00 88.25 87 GLN A N 1
ATOM 753 C CA . GLN A 1 87 ? -7.742 -10.264 23.617 1.00 88.25 87 GLN A CA 1
ATOM 754 C C . GLN A 1 87 ? -6.882 -11.432 24.100 1.00 88.25 87 GLN A C 1
ATOM 756 O O . GLN A 1 87 ? -6.025 -11.255 24.973 1.00 88.25 87 GLN A O 1
ATOM 761 N N . SER A 1 88 ? -7.108 -12.620 23.542 1.00 84.88 88 SER A N 1
ATOM 762 C CA . SER A 1 88 ? -6.252 -13.775 23.802 1.00 84.88 88 SER A CA 1
ATOM 763 C C . SER A 1 88 ? -4.852 -13.569 23.198 1.00 84.88 88 SER A C 1
ATOM 765 O O . SER A 1 88 ? -4.660 -12.848 22.210 1.00 84.88 88 SER A O 1
ATOM 767 N N . LYS A 1 89 ? -3.824 -14.178 23.805 1.00 85.12 89 LYS A N 1
ATOM 768 C CA . LYS A 1 89 ? -2.487 -14.210 23.192 1.00 85.12 89 LYS A CA 1
ATOM 769 C C . LYS A 1 89 ? -2.565 -15.068 21.930 1.00 85.12 89 LYS A C 1
ATOM 771 O O . LYS A 1 89 ? -2.964 -16.222 22.014 1.00 85.12 89 LYS A O 1
ATOM 776 N N . GLY A 1 90 ? -2.169 -14.510 20.787 1.00 83.06 90 GLY A N 1
ATOM 777 C CA . GLY A 1 90 ? -2.277 -15.203 19.500 1.00 83.06 90 GLY A CA 1
ATOM 778 C C . GLY A 1 90 ? -3.694 -15.230 18.919 1.00 83.06 90 GLY A C 1
ATOM 779 O O . GLY A 1 90 ? -3.965 -16.079 18.075 1.00 83.06 90 GLY A O 1
ATOM 780 N N . ALA A 1 91 ? -4.576 -14.316 19.352 1.00 88.06 91 ALA A N 1
ATOM 781 C CA . ALA A 1 91 ? -5.935 -14.192 18.829 1.00 88.06 91 ALA A CA 1
ATOM 782 C C . ALA A 1 91 ? -5.966 -14.234 17.295 1.00 88.06 91 ALA A C 1
ATOM 784 O O . ALA A 1 91 ? -5.229 -13.503 16.618 1.00 88.06 91 ALA A O 1
ATOM 785 N N . LEU A 1 92 ? -6.851 -15.068 16.749 1.00 94.06 92 LEU A N 1
ATOM 786 C CA . LEU A 1 92 ? -7.059 -15.164 15.308 1.00 94.06 92 LEU A CA 1
ATOM 787 C C . LEU A 1 92 ? -7.649 -13.854 14.773 1.00 94.06 92 LEU A C 1
ATOM 789 O O . LEU A 1 92 ? -8.307 -13.097 15.489 1.00 94.06 92 LEU A O 1
ATOM 793 N N . LYS A 1 93 ? -7.463 -13.590 13.475 1.00 93.81 93 LYS A N 1
ATOM 794 C CA . LYS A 1 93 ? -8.011 -12.378 12.842 1.00 93.81 93 LYS A CA 1
ATOM 795 C C . LYS A 1 93 ? -9.518 -12.241 13.081 1.00 93.81 93 LYS A C 1
ATOM 797 O O . LYS A 1 93 ? -9.977 -11.138 13.362 1.00 93.81 93 LYS A O 1
ATOM 802 N N . GLN A 1 94 ? -10.267 -13.339 12.980 1.00 93.81 94 GLN A N 1
ATOM 803 C CA . GLN A 1 94 ? -11.716 -13.317 13.172 1.00 93.81 94 GLN A CA 1
ATOM 804 C C . GLN A 1 94 ? -12.099 -12.923 14.605 1.00 93.81 94 GLN A C 1
ATOM 806 O O . GLN A 1 94 ? -12.940 -12.052 14.780 1.00 93.81 94 GLN A O 1
ATOM 811 N N . GLU A 1 95 ? -11.403 -13.446 15.616 1.00 94.19 95 GLU A N 1
ATOM 812 C CA . GLU A 1 95 ? -11.624 -13.070 17.019 1.00 94.19 95 GLU A CA 1
ATOM 813 C C . GLU A 1 95 ? -11.424 -11.560 17.233 1.00 94.19 95 GLU A C 1
ATOM 815 O O . GLU A 1 95 ? 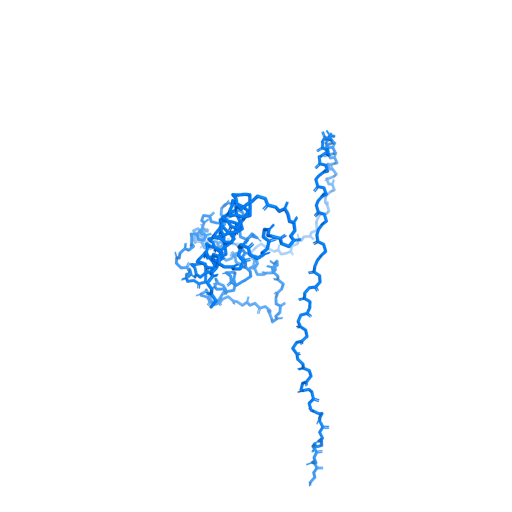-12.243 -10.898 17.869 1.00 94.19 95 GLU A O 1
ATOM 820 N N . LYS A 1 96 ? -10.379 -10.977 16.630 1.00 94.69 96 LYS A N 1
ATOM 821 C CA . LYS A 1 96 ? -10.142 -9.524 16.675 1.00 94.69 96 LYS A CA 1
ATOM 822 C C . LYS A 1 96 ? -11.270 -8.744 15.999 1.00 94.69 96 LYS A C 1
ATOM 824 O O . LYS A 1 96 ? -11.709 -7.726 16.528 1.00 94.69 96 LYS A O 1
ATOM 829 N N . VAL A 1 97 ? -11.749 -9.213 14.843 1.00 95.75 97 VAL A N 1
ATOM 830 C CA . VAL A 1 97 ? -12.895 -8.614 14.140 1.00 95.75 97 VAL A CA 1
ATOM 831 C C . VAL A 1 97 ? -14.132 -8.628 15.032 1.00 95.75 97 VAL A C 1
ATOM 833 O O . VAL A 1 97 ? -14.804 -7.600 15.129 1.00 95.75 97 VAL A O 1
ATOM 836 N N . ASP A 1 98 ? -14.409 -9.741 15.706 1.00 94.62 98 ASP A N 1
ATOM 837 C CA . ASP A 1 98 ? -15.584 -9.902 16.562 1.00 94.62 98 ASP A CA 1
ATOM 838 C C . ASP A 1 98 ? -15.504 -8.983 17.788 1.00 94.62 98 ASP A C 1
ATOM 840 O O . ASP A 1 98 ? -16.466 -8.275 18.089 1.00 94.62 98 ASP A O 1
ATOM 844 N N . ILE A 1 99 ? -14.336 -8.906 18.440 1.00 94.50 99 ILE A N 1
ATOM 845 C CA . ILE A 1 99 ? -14.077 -7.997 19.570 1.00 94.50 99 ILE A CA 1
ATOM 846 C C . ILE A 1 99 ? -14.319 -6.538 19.164 1.00 94.50 99 ILE A C 1
ATOM 848 O O . ILE A 1 99 ? -15.064 -5.822 19.839 1.00 94.50 99 ILE A O 1
ATOM 852 N N . VAL A 1 100 ? -13.718 -6.098 18.054 1.00 94.19 100 VAL A N 1
ATOM 853 C CA . VAL A 1 100 ? -13.851 -4.722 17.547 1.00 94.19 100 VAL A CA 1
ATOM 854 C C . VAL A 1 100 ? -15.303 -4.426 17.171 1.00 94.19 100 VAL A C 1
ATOM 856 O O . VAL A 1 100 ? -15.854 -3.399 17.562 1.00 94.19 100 VAL A O 1
ATOM 859 N N . SER A 1 101 ? -15.948 -5.340 16.449 1.00 94.00 101 SER A N 1
ATOM 860 C CA . SER A 1 101 ? -17.334 -5.190 15.995 1.00 94.00 101 SER A CA 1
ATOM 861 C C . SER A 1 101 ? -18.299 -5.084 17.171 1.00 94.00 101 SER A C 1
ATOM 863 O O . SER A 1 101 ? -19.151 -4.197 17.190 1.00 94.00 101 SER A O 1
ATOM 865 N N . LEU A 1 102 ? -18.137 -5.944 18.177 1.00 94.31 102 LEU A N 1
ATOM 866 C CA . LEU A 1 102 ? -18.959 -5.946 19.379 1.00 94.31 102 LEU A CA 1
ATOM 867 C C . LEU A 1 102 ? -18.794 -4.653 20.183 1.00 94.31 102 LEU A C 1
ATOM 869 O O . LEU A 1 102 ? -19.776 -4.096 20.670 1.00 94.31 102 LEU A O 1
ATOM 873 N N . ASP A 1 103 ? -17.565 -4.171 20.332 1.00 94.19 103 ASP A N 1
ATOM 874 C CA . ASP A 1 103 ? -17.275 -2.937 21.055 1.00 94.19 103 ASP A CA 1
ATOM 875 C C . ASP A 1 103 ? -17.831 -1.689 20.339 1.00 94.19 103 ASP A C 1
ATOM 877 O O . ASP A 1 103 ? -18.440 -0.822 20.973 1.00 94.19 103 ASP A O 1
ATOM 881 N N . ILE A 1 104 ? -17.710 -1.614 19.008 1.00 93.12 104 ILE A N 1
ATOM 882 C CA . ILE A 1 104 ? -18.325 -0.535 18.219 1.00 93.12 104 ILE A CA 1
ATOM 883 C C . ILE A 1 104 ? -19.853 -0.601 18.325 1.00 93.12 104 ILE A C 1
ATOM 885 O O . ILE A 1 104 ? -20.484 0.430 18.565 1.00 93.12 104 ILE A O 1
ATOM 889 N N . ALA A 1 105 ? -20.444 -1.795 18.203 1.00 92.19 105 ALA A N 1
ATOM 890 C CA . ALA A 1 105 ? -21.885 -2.009 18.331 1.00 92.19 105 ALA A CA 1
ATOM 891 C C . ALA A 1 105 ? -22.410 -1.530 19.691 1.00 92.19 105 ALA A C 1
ATOM 893 O O . ALA A 1 105 ? -23.353 -0.745 19.748 1.00 92.19 105 ALA A O 1
ATOM 894 N N . LYS A 1 106 ? -21.744 -1.926 20.784 1.00 90.50 106 LYS A N 1
ATOM 895 C CA . LYS A 1 106 ? -22.066 -1.472 22.146 1.00 90.50 106 LYS A CA 1
ATOM 896 C C . LYS A 1 106 ? -21.992 0.046 22.273 1.00 90.50 106 LYS A C 1
ATOM 898 O O . LYS A 1 106 ? -22.859 0.649 22.887 1.00 90.50 106 LYS A O 1
ATOM 903 N N . SER A 1 107 ? -20.990 0.668 21.656 1.00 88.12 107 SER A N 1
ATOM 904 C CA . SER A 1 107 ? -20.824 2.124 21.651 1.00 88.12 107 SER A CA 1
ATOM 905 C C . SER A 1 107 ? -21.866 2.874 20.803 1.00 88.12 107 SER A C 1
ATOM 907 O O . SER A 1 107 ? -21.949 4.099 20.915 1.00 88.12 107 SER A O 1
ATOM 909 N N . LEU A 1 108 ? -22.598 2.194 19.915 1.00 85.75 108 LEU A N 1
ATOM 910 C CA . LEU A 1 108 ? -23.638 2.778 19.058 1.00 85.75 108 LEU A CA 1
ATOM 911 C C . LEU A 1 108 ? -25.031 2.717 19.690 1.00 85.75 108 LEU A C 1
ATOM 913 O O . LEU A 1 108 ? -25.890 3.509 19.304 1.00 85.75 108 LEU A O 1
ATOM 917 N N . VAL A 1 109 ? -25.256 1.801 20.633 1.00 82.25 109 VAL A N 1
ATOM 918 C CA . VAL A 1 109 ? -26.511 1.733 21.379 1.00 82.25 109 VAL A CA 1
ATOM 919 C C . VAL A 1 109 ? -26.510 2.866 22.413 1.00 82.25 109 VAL A C 1
ATOM 921 O O . VAL A 1 109 ? -25.606 2.912 23.249 1.00 82.25 109 VAL A O 1
ATOM 924 N N . PRO A 1 110 ? -27.469 3.811 22.372 1.00 62.44 110 PRO A N 1
ATOM 925 C CA . PRO A 1 110 ? -27.621 4.783 23.447 1.00 62.44 110 PRO A CA 1
ATOM 926 C C . PRO A 1 110 ? -27.940 4.035 24.745 1.00 62.44 110 PRO A C 1
ATOM 928 O O . PRO A 1 110 ? -28.737 3.097 24.729 1.00 62.44 110 PRO A O 1
ATOM 931 N N . ASP A 1 111 ? -27.298 4.430 25.845 1.00 55.88 111 ASP A N 1
ATOM 932 C CA . ASP A 1 111 ? -27.414 3.794 27.162 1.00 55.88 111 ASP A CA 1
ATOM 933 C C . ASP A 1 111 ? -28.837 3.943 27.734 1.00 55.88 111 ASP A C 1
ATOM 935 O O . ASP A 1 111 ? -29.099 4.753 28.615 1.00 55.88 111 ASP A O 1
ATOM 939 N N . ASN A 1 112 ? -29.789 3.166 27.219 1.00 55.88 112 ASN A N 1
ATOM 940 C CA . ASN A 1 112 ? -31.090 2.945 27.838 1.00 55.88 112 ASN A CA 1
ATOM 941 C C . ASN A 1 112 ? -30.963 1.768 28.805 1.00 55.88 112 ASN A C 1
ATOM 943 O O . ASN A 1 112 ? -31.542 0.698 28.618 1.00 55.88 112 ASN A O 1
ATOM 947 N N . ARG A 1 113 ? -30.179 1.962 29.867 1.00 52.19 113 ARG A N 1
ATOM 948 C CA . ARG A 1 113 ? -30.171 1.061 31.018 1.00 52.19 113 ARG A CA 1
ATOM 949 C C . ARG A 1 113 ? -31.455 1.238 31.831 1.00 52.19 113 ARG A C 1
ATOM 951 O O . ARG A 1 113 ? -31.481 1.922 32.847 1.00 52.19 113 ARG A O 1
ATOM 958 N N . GLN A 1 114 ? -32.503 0.532 31.416 1.00 44.31 114 GLN A N 1
ATOM 959 C CA . GLN A 1 114 ? -33.365 -0.180 32.356 1.00 44.31 114 GLN A CA 1
ATOM 960 C C . GLN A 1 114 ? -33.411 -1.661 31.963 1.00 44.31 114 GLN A C 1
ATOM 962 O O . GLN A 1 114 ? -33.944 -2.030 30.926 1.00 44.31 114 GLN A O 1
ATOM 967 N N . LEU A 1 115 ? -32.760 -2.462 32.811 1.00 47.91 115 LEU A N 1
ATOM 968 C CA . LEU A 1 115 ? -33.080 -3.834 33.216 1.00 47.91 115 LEU A CA 1
ATOM 969 C C . LEU A 1 115 ? -33.800 -4.746 32.205 1.00 47.91 115 LEU A C 1
ATOM 971 O O . LEU A 1 115 ? -34.998 -4.632 31.975 1.00 47.91 115 LEU A O 1
ATOM 975 N N . SER A 1 116 ? -33.110 -5.806 31.793 1.00 41.41 116 SER A N 1
ATOM 976 C CA . SER A 1 116 ? -33.617 -7.164 32.030 1.00 41.41 116 SER A CA 1
ATOM 977 C C . SER A 1 116 ? -32.481 -8.175 31.891 1.00 41.41 116 SER A C 1
ATOM 979 O O . SER A 1 116 ? -31.937 -8.403 30.813 1.00 41.41 116 SER A O 1
ATOM 981 N N . GLU A 1 117 ? -32.114 -8.784 33.019 1.00 51.50 117 GLU A N 1
ATOM 982 C CA . GLU A 1 117 ? -31.635 -10.161 33.017 1.00 51.50 117 GLU A CA 1
ATOM 983 C C . GLU A 1 117 ? -32.749 -11.006 32.398 1.00 51.50 117 GLU A C 1
ATOM 985 O O . GLU A 1 117 ? -33.782 -11.239 33.024 1.00 51.50 117 GLU A O 1
ATOM 990 N N . VAL A 1 118 ? -32.567 -11.428 31.150 1.00 44.09 118 VAL A N 1
ATOM 991 C CA . VAL A 1 118 ? -33.358 -12.525 30.608 1.00 44.09 118 VAL A CA 1
ATOM 992 C C . VAL A 1 118 ? -32.532 -13.785 30.784 1.00 44.09 118 VAL A C 1
ATOM 994 O O . VAL A 1 118 ? -31.457 -13.955 30.207 1.00 44.09 118 VAL A O 1
ATOM 997 N N . ASN A 1 119 ? -33.062 -14.602 31.683 1.00 37.34 119 ASN A N 1
ATOM 998 C CA . ASN A 1 119 ? -32.708 -15.971 31.987 1.00 37.34 119 ASN A CA 1
ATOM 999 C C . ASN A 1 119 ? -32.222 -16.742 30.753 1.00 37.34 119 ASN A C 1
ATOM 1001 O O . ASN A 1 119 ? -32.858 -16.734 29.698 1.00 37.34 119 ASN A O 1
ATOM 1005 N N . ARG A 1 120 ? -31.109 -17.458 30.926 1.00 50.78 120 ARG A N 1
ATOM 1006 C CA . ARG A 1 120 ? -30.719 -18.544 30.031 1.00 50.78 120 ARG A CA 1
ATOM 1007 C C . ARG A 1 120 ? -31.739 -19.665 30.180 1.00 50.78 120 ARG A C 1
ATOM 1009 O O . ARG A 1 120 ? -31.650 -20.411 31.140 1.00 50.78 120 ARG A O 1
ATOM 1016 N N . ASP A 1 121 ? -32.620 -19.796 29.203 1.00 40.03 121 ASP A N 1
ATOM 1017 C CA . ASP A 1 121 ? -33.244 -21.068 28.847 1.00 40.03 121 ASP A CA 1
ATOM 1018 C C . ASP A 1 121 ? -33.382 -21.109 27.323 1.00 40.03 121 ASP A C 1
ATOM 1020 O O . ASP A 1 121 ? -34.378 -20.696 26.735 1.00 40.03 121 ASP A O 1
ATOM 1024 N N . SER A 1 122 ? -32.319 -21.563 26.659 1.00 45.50 122 SER A N 1
ATOM 1025 C CA . SER A 1 122 ? -32.364 -21.922 25.243 1.00 45.50 122 SER A CA 1
ATOM 1026 C C . SER A 1 122 ? -32.681 -23.404 25.141 1.00 45.50 122 SER A C 1
ATOM 1028 O O . SER A 1 122 ? -31.782 -24.239 25.085 1.00 45.50 122 SER A O 1
ATOM 1030 N N . ASN A 1 123 ? -33.972 -23.715 25.109 1.00 48.28 123 ASN A N 1
ATOM 1031 C CA . ASN A 1 123 ? -34.453 -24.968 24.557 1.00 48.28 123 ASN A CA 1
ATOM 1032 C C . ASN A 1 123 ? -35.613 -24.662 23.607 1.00 48.28 123 ASN A C 1
ATOM 1034 O O . ASN A 1 123 ? -36.761 -24.591 24.029 1.00 48.28 123 ASN A O 1
ATOM 1038 N N . ASN A 1 124 ? -35.294 -24.434 22.333 1.00 46.75 124 ASN A N 1
ATOM 1039 C CA . ASN A 1 124 ? -36.163 -24.861 21.244 1.00 46.75 124 ASN A CA 1
ATOM 1040 C C . ASN A 1 124 ? -35.342 -24.983 19.957 1.00 46.75 124 ASN A C 1
ATOM 1042 O O . ASN A 1 124 ? -34.784 -24.003 19.464 1.00 46.75 124 ASN A O 1
ATOM 1046 N N . GLN A 1 125 ? -35.249 -26.212 19.459 1.00 50.28 125 GLN A N 1
ATOM 1047 C CA . GLN A 1 125 ? -34.884 -26.509 18.083 1.00 50.28 125 GLN A CA 1
ATOM 1048 C C . GLN A 1 125 ? -35.989 -25.943 17.190 1.00 50.28 125 GLN A C 1
ATOM 1050 O O . GLN A 1 125 ? -37.161 -26.216 17.440 1.00 50.28 125 GLN A O 1
ATOM 1055 N N . ASP A 1 126 ? -35.631 -25.203 16.147 1.00 47.94 126 ASP A N 1
ATOM 1056 C CA . ASP A 1 126 ? -36.492 -25.121 14.976 1.00 47.94 126 ASP A CA 1
ATOM 1057 C C . ASP A 1 126 ? -35.643 -25.114 13.710 1.00 47.94 126 ASP A C 1
ATOM 1059 O O . ASP A 1 126 ? -34.585 -24.488 13.626 1.00 47.94 126 ASP A O 1
ATOM 1063 N N . SER A 1 127 ? -36.106 -25.933 12.784 1.00 53.72 127 SER A N 1
ATOM 1064 C CA . SER A 1 127 ? -35.415 -26.440 11.614 1.00 53.72 127 SER A CA 1
ATOM 1065 C C . SER A 1 127 ? -36.034 -25.713 10.434 1.00 53.72 127 SER A C 1
ATOM 1067 O O . SER A 1 127 ? -37.163 -26.007 10.057 1.00 53.72 127 SER A O 1
ATOM 1069 N N . GLY A 1 128 ? -35.318 -24.734 9.891 1.00 45.78 128 GLY A N 1
ATOM 1070 C CA . GLY A 1 128 ? -35.733 -23.981 8.713 1.00 45.78 128 GLY A CA 1
ATOM 1071 C C . GLY A 1 128 ? -34.730 -24.196 7.597 1.00 45.78 128 GLY A C 1
ATOM 1072 O O . GLY A 1 128 ? -33.792 -23.418 7.456 1.00 45.78 128 GLY A O 1
ATOM 1073 N N . ASP A 1 129 ? -34.914 -25.304 6.890 1.00 52.72 129 ASP A N 1
ATOM 1074 C CA . ASP A 1 129 ? -34.383 -25.563 5.558 1.00 52.72 129 ASP A CA 1
ATOM 1075 C C . ASP A 1 129 ? -34.869 -24.459 4.606 1.00 52.72 129 ASP A C 1
ATOM 1077 O O . ASP A 1 129 ? -36.074 -24.219 4.519 1.00 52.72 129 ASP A O 1
ATOM 1081 N N . ASP A 1 130 ? -33.944 -23.768 3.944 1.00 56.22 130 ASP A N 1
ATOM 1082 C CA . ASP A 1 130 ? -34.261 -22.999 2.740 1.00 56.22 130 ASP A CA 1
ATOM 1083 C C . ASP A 1 130 ? -33.042 -23.034 1.809 1.00 56.22 130 ASP A C 1
ATOM 1085 O O . ASP A 1 130 ? -32.159 -22.169 1.790 1.00 56.22 130 ASP A O 1
ATOM 1089 N N . ASP A 1 131 ? -32.975 -24.156 1.103 1.00 55.97 131 ASP A N 1
ATOM 1090 C CA . ASP A 1 131 ? -32.069 -24.465 0.012 1.00 55.97 131 ASP A CA 1
ATOM 1091 C C . ASP A 1 131 ? -32.453 -23.627 -1.223 1.00 55.97 131 ASP A C 1
ATOM 1093 O O . ASP A 1 131 ? -33.444 -23.896 -1.906 1.00 55.97 131 ASP A O 1
ATOM 1097 N N . VAL A 1 132 ? -31.675 -22.581 -1.526 1.00 58.62 132 VAL A N 1
ATOM 1098 C CA . VAL A 1 132 ? -31.826 -21.813 -2.773 1.00 58.62 132 VAL A CA 1
ATOM 1099 C C . VAL A 1 132 ? -30.497 -21.769 -3.518 1.00 58.62 132 VAL A C 1
ATOM 1101 O O . VAL A 1 132 ? -29.713 -20.822 -3.436 1.00 58.62 132 VAL A O 1
ATOM 1104 N N . VAL A 1 133 ? -30.256 -22.831 -4.281 1.00 60.97 133 VAL A N 1
ATOM 1105 C CA . VAL A 1 133 ? -29.274 -22.879 -5.365 1.00 60.97 133 VAL A CA 1
ATOM 1106 C C . VAL A 1 133 ? -29.764 -22.017 -6.527 1.00 60.97 133 VAL A C 1
ATOM 1108 O O . VAL A 1 133 ? -30.665 -22.407 -7.265 1.00 60.97 133 VAL A O 1
ATOM 1111 N N . VAL A 1 134 ? -29.135 -20.857 -6.732 1.00 57.06 134 VAL A N 1
ATOM 1112 C CA . VAL A 1 134 ? -29.184 -20.166 -8.027 1.00 57.06 134 VAL A CA 1
ATOM 1113 C C . VAL A 1 134 ? -27.805 -20.257 -8.657 1.00 57.06 134 VAL A C 1
ATOM 1115 O O . VAL A 1 134 ? -26.859 -19.562 -8.296 1.00 57.06 134 VAL A O 1
ATOM 1118 N N . GLN A 1 135 ? -27.725 -21.218 -9.564 1.00 46.06 135 GLN A N 1
ATOM 1119 C CA . GLN A 1 135 ? -26.639 -21.468 -10.485 1.00 46.06 135 GLN A CA 1
ATOM 1120 C C . GLN A 1 135 ? -26.716 -20.406 -11.585 1.00 46.06 135 GLN A C 1
ATOM 1122 O O . GLN A 1 135 ? -27.699 -20.367 -12.322 1.00 46.06 135 GLN A O 1
ATOM 1127 N N . GLU A 1 136 ? -25.695 -19.561 -11.712 1.00 56.31 136 GLU A N 1
ATOM 1128 C CA . GLU A 1 136 ? -25.468 -18.837 -12.959 1.00 56.31 136 GLU A CA 1
ATOM 1129 C C . GLU A 1 136 ? -24.080 -19.163 -13.499 1.00 56.31 136 GLU A C 1
ATOM 1131 O O . GLU A 1 136 ? -23.079 -19.230 -12.784 1.00 56.31 136 GLU A O 1
ATOM 1136 N N . ILE A 1 137 ? -24.113 -19.498 -14.780 1.00 53.09 137 ILE A N 1
ATOM 1137 C CA . ILE A 1 137 ? -23.117 -20.193 -15.573 1.00 53.09 137 ILE A CA 1
ATOM 1138 C C . ILE A 1 137 ? -22.288 -19.152 -16.323 1.00 53.09 137 ILE A C 1
ATOM 1140 O O . ILE A 1 137 ? -22.855 -18.314 -17.013 1.00 53.09 137 ILE A O 1
ATOM 1144 N N . GLY A 1 138 ? -20.964 -19.295 -16.232 1.00 47.00 138 GLY A N 1
ATOM 1145 C CA . GLY A 1 138 ? -20.021 -19.093 -17.334 1.00 47.00 138 GLY A CA 1
ATOM 1146 C C . GLY A 1 138 ? -19.740 -17.664 -17.802 1.00 47.00 138 GLY A C 1
ATOM 1147 O O . GLY A 1 138 ? -20.515 -17.079 -18.548 1.00 47.00 138 GLY A O 1
ATOM 1148 N N . SER A 1 139 ? -18.521 -17.204 -17.528 1.00 46.78 139 SER A N 1
ATOM 1149 C CA . SER A 1 139 ? -17.548 -17.048 -18.615 1.00 46.78 139 SER A CA 1
ATOM 1150 C C . SER A 1 139 ? -16.137 -17.071 -18.026 1.00 46.78 139 SER A C 1
ATOM 1152 O O . SER A 1 139 ? -15.711 -16.114 -17.383 1.00 46.78 139 SER A O 1
ATOM 1154 N N . ASP A 1 140 ? -15.465 -18.209 -18.210 1.00 53.88 140 ASP A N 1
ATOM 1155 C CA . ASP A 1 140 ? -14.013 -18.336 -18.112 1.00 53.88 140 ASP A CA 1
ATOM 1156 C C . ASP A 1 140 ? -13.390 -17.471 -19.209 1.00 53.88 140 ASP A C 1
ATOM 1158 O O . ASP A 1 140 ? -13.639 -17.687 -20.397 1.00 53.88 140 ASP A O 1
ATOM 1162 N N . GLU A 1 141 ? -12.583 -16.495 -18.811 1.00 58.53 141 GLU A N 1
ATOM 1163 C CA . GLU A 1 141 ? -11.495 -16.004 -19.647 1.00 58.53 141 GLU A CA 1
ATOM 1164 C C . GLU A 1 141 ? -10.206 -16.300 -18.883 1.00 58.53 141 GLU A C 1
ATOM 1166 O O . GLU A 1 141 ? -9.817 -15.605 -17.942 1.00 58.53 141 GLU A O 1
ATOM 1171 N N . ASP A 1 142 ? -9.623 -17.436 -19.260 1.00 55.53 142 ASP A N 1
ATOM 1172 C CA . ASP A 1 142 ? -8.294 -17.887 -18.891 1.00 55.53 142 ASP A CA 1
ATOM 1173 C C . ASP A 1 142 ? -7.246 -16.914 -19.446 1.00 55.53 142 ASP A C 1
ATOM 1175 O O . ASP A 1 142 ? -6.840 -17.030 -20.600 1.00 55.53 142 ASP A O 1
ATOM 1179 N N . ASP A 1 143 ? -6.750 -16.005 -18.611 1.00 53.94 143 ASP A N 1
ATOM 1180 C CA . ASP A 1 143 ? -5.435 -15.396 -18.817 1.00 53.94 143 ASP A CA 1
ATOM 1181 C C . ASP A 1 143 ? -4.454 -16.030 -17.824 1.00 53.94 143 ASP A C 1
ATOM 1183 O O . ASP A 1 143 ? -4.193 -15.541 -16.721 1.00 53.94 143 ASP A O 1
ATOM 1187 N N . ILE A 1 144 ? -3.938 -17.190 -18.234 1.00 56.84 144 ILE A N 1
ATOM 1188 C CA . ILE A 1 144 ? -2.702 -17.766 -17.712 1.00 56.84 144 ILE A CA 1
ATOM 1189 C C . ILE A 1 144 ? -1.556 -16.845 -18.139 1.00 56.84 144 ILE A C 1
ATOM 1191 O O . ILE A 1 144 ? -1.189 -16.827 -19.308 1.00 56.84 144 ILE A O 1
ATOM 1195 N N . ASP A 1 145 ? -0.951 -16.152 -17.178 1.00 52.09 145 ASP A N 1
ATOM 1196 C CA . ASP A 1 145 ? 0.459 -15.769 -17.256 1.00 52.09 145 ASP A CA 1
ATOM 1197 C C . ASP A 1 145 ? 1.183 -16.440 -16.085 1.00 52.09 145 ASP A C 1
ATOM 1199 O O . ASP A 1 145 ? 1.146 -16.002 -14.931 1.00 52.09 145 ASP A O 1
ATOM 1203 N N . SER A 1 146 ? 1.793 -17.582 -16.400 1.00 56.50 146 SER A N 1
ATOM 1204 C CA . SER A 1 146 ? 2.870 -18.161 -15.612 1.00 56.50 146 SER A CA 1
ATOM 1205 C C . SER A 1 146 ? 4.089 -17.254 -15.721 1.00 56.50 146 SER A C 1
ATOM 1207 O O . SER A 1 146 ? 4.645 -17.138 -16.803 1.00 56.50 146 SER A O 1
ATOM 1209 N N . ASP A 1 147 ? 4.544 -16.709 -14.597 1.00 56.91 147 ASP A N 1
ATOM 1210 C CA . ASP A 1 147 ? 5.961 -16.421 -14.398 1.00 56.91 147 ASP A CA 1
ATOM 1211 C C . ASP A 1 147 ? 6.357 -16.911 -13.004 1.00 56.91 147 ASP A C 1
ATOM 1213 O O . ASP A 1 147 ? 6.056 -16.324 -11.962 1.00 56.91 147 ASP A O 1
ATOM 1217 N N . ASP A 1 148 ? 6.977 -18.080 -13.053 1.00 54.62 148 ASP A N 1
ATOM 1218 C CA . ASP A 1 148 ? 7.833 -18.688 -12.055 1.00 54.62 148 ASP A CA 1
ATOM 1219 C C . ASP A 1 148 ? 9.059 -17.777 -11.846 1.00 54.62 148 ASP A C 1
ATOM 1221 O O . ASP A 1 148 ? 9.785 -17.502 -12.799 1.00 54.62 148 ASP A O 1
ATOM 1225 N N . ASP A 1 149 ? 9.285 -17.276 -10.628 1.00 51.09 149 ASP A N 1
ATOM 1226 C CA . ASP A 1 149 ? 10.618 -16.828 -10.196 1.00 51.09 149 ASP A CA 1
ATOM 1227 C C . ASP A 1 149 ? 10.738 -16.981 -8.672 1.00 51.09 149 ASP A C 1
ATOM 1229 O O . ASP A 1 149 ? 10.413 -16.102 -7.864 1.00 51.09 149 ASP A O 1
ATOM 1233 N N . GLU A 1 150 ? 11.165 -18.182 -8.291 1.00 57.94 150 GLU A N 1
ATOM 1234 C CA . GLU A 1 150 ? 11.683 -18.565 -6.981 1.00 57.94 150 GLU A CA 1
ATOM 1235 C C . GLU A 1 150 ? 12.893 -17.690 -6.602 1.00 57.94 150 GLU A C 1
ATOM 1237 O O . GLU A 1 150 ? 14.048 -18.006 -6.878 1.00 57.94 150 GLU A O 1
ATOM 1242 N N . GLY A 1 151 ? 12.631 -16.582 -5.913 1.00 42.31 151 GLY A N 1
ATOM 1243 C CA . GLY A 1 151 ? 13.647 -15.747 -5.273 1.00 42.31 151 GLY A CA 1
ATOM 1244 C C . GLY A 1 151 ? 13.745 -15.985 -3.766 1.00 42.31 151 GLY A C 1
ATOM 1245 O O . GLY A 1 151 ? 13.560 -15.043 -2.993 1.00 42.31 151 GLY A O 1
ATOM 1246 N N . GLN A 1 152 ? 14.009 -17.219 -3.318 1.00 45.91 152 GLN A N 1
ATOM 1247 C CA . GLN A 1 152 ? 14.404 -17.468 -1.926 1.00 45.91 152 GLN A CA 1
ATOM 1248 C C . GLN A 1 152 ? 15.827 -16.952 -1.696 1.00 45.91 152 GLN A C 1
ATOM 1250 O O . GLN A 1 152 ? 16.812 -17.604 -2.036 1.00 45.91 152 GLN A O 1
ATOM 1255 N N . ILE A 1 153 ? 15.946 -15.778 -1.080 1.00 46.44 153 ILE A N 1
ATOM 1256 C CA . ILE A 1 153 ? 17.212 -15.339 -0.497 1.00 46.44 153 ILE A CA 1
ATOM 1257 C C . ILE A 1 153 ? 17.332 -16.044 0.859 1.00 46.44 153 ILE A C 1
ATOM 1259 O O . ILE A 1 153 ? 16.734 -15.617 1.846 1.00 46.44 153 ILE A O 1
ATOM 1263 N N . TYR A 1 154 ? 18.063 -17.158 0.891 1.00 45.03 154 TYR A N 1
ATOM 1264 C CA . TYR A 1 154 ? 18.619 -17.698 2.130 1.00 45.03 154 TYR A CA 1
ATOM 1265 C C . TYR A 1 154 ? 19.649 -16.682 2.645 1.00 45.03 154 TYR A C 1
ATOM 1267 O O . TYR A 1 154 ? 20.771 -16.623 2.141 1.00 45.03 154 TYR A O 1
ATOM 1275 N N . GLU A 1 155 ? 19.274 -15.848 3.617 1.00 52.69 155 GLU A N 1
ATOM 1276 C CA . GLU A 1 155 ? 20.271 -15.203 4.473 1.00 52.69 155 GLU A CA 1
ATOM 1277 C C . GLU A 1 155 ? 20.811 -16.262 5.435 1.00 52.69 155 GLU A C 1
ATOM 1279 O O . GLU A 1 155 ? 20.054 -16.990 6.078 1.00 52.69 155 GLU A O 1
ATOM 1284 N N . GLY A 1 156 ? 22.133 -16.405 5.404 1.00 44.62 156 GLY A N 1
ATOM 1285 C CA . GLY A 1 156 ? 22.861 -17.579 5.848 1.00 44.62 156 GLY A CA 1
ATOM 1286 C C . GLY A 1 156 ? 22.708 -17.949 7.317 1.00 44.62 156 GLY A C 1
ATOM 1287 O O . GLY A 1 156 ? 22.437 -17.132 8.197 1.00 44.62 156 GLY A O 1
ATOM 1288 N N . ASP A 1 157 ? 22.963 -19.234 7.529 1.00 47.25 157 ASP A N 1
ATOM 1289 C CA . ASP A 1 157 ? 23.319 -19.857 8.789 1.00 47.25 157 ASP A CA 1
ATOM 1290 C C . ASP A 1 157 ? 24.351 -19.035 9.576 1.00 47.25 157 ASP A C 1
ATOM 1292 O O . ASP A 1 157 ? 25.525 -18.994 9.226 1.00 47.25 157 ASP A O 1
ATOM 1296 N N . ASP A 1 158 ? 23.916 -18.483 10.705 1.00 50.16 158 ASP A N 1
ATOM 1297 C CA . ASP A 1 158 ? 24.725 -18.384 11.923 1.00 50.16 158 ASP A CA 1
ATOM 1298 C C . ASP A 1 158 ? 23.905 -18.960 13.089 1.00 50.16 158 ASP A C 1
ATOM 1300 O O . ASP A 1 158 ? 23.604 -18.322 14.100 1.00 50.16 158 ASP A O 1
ATOM 1304 N N . PHE A 1 159 ? 23.507 -20.225 12.930 1.00 44.47 159 PHE A N 1
ATOM 1305 C CA . PHE A 1 159 ? 23.144 -21.086 14.048 1.00 44.47 159 PHE A CA 1
ATOM 1306 C C . PHE A 1 159 ? 24.442 -21.570 14.706 1.00 44.47 159 PHE A C 1
ATOM 1308 O O . PHE A 1 159 ? 25.024 -22.573 14.292 1.00 44.47 159 PHE A O 1
ATOM 1315 N N . GLN A 1 160 ? 24.911 -20.867 15.741 1.00 50.09 160 GLN A N 1
ATOM 1316 C CA . GLN A 1 160 ? 25.860 -21.462 16.683 1.00 50.09 160 GLN A CA 1
ATOM 1317 C C . GLN A 1 160 ? 25.103 -22.133 17.845 1.00 50.09 160 GLN A C 1
ATOM 1319 O O . GLN A 1 160 ? 24.226 -21.513 18.452 1.00 50.09 160 GLN A O 1
ATOM 1324 N N . PRO A 1 161 ? 25.401 -23.414 18.136 1.00 50.75 161 PRO A N 1
ATOM 1325 C CA . PRO A 1 161 ? 24.584 -24.276 18.980 1.00 50.75 161 PRO A CA 1
ATOM 1326 C C . PRO A 1 161 ? 24.780 -24.032 20.482 1.00 50.75 161 PRO A C 1
ATOM 1328 O O . PRO A 1 161 ? 25.843 -23.633 20.954 1.00 50.75 161 PRO A O 1
ATOM 1331 N N . PHE A 1 162 ? 23.723 -24.366 21.223 1.00 46.47 162 PHE A N 1
ATOM 1332 C CA . PHE A 1 162 ? 23.678 -24.521 22.675 1.00 46.47 162 PHE A CA 1
ATOM 1333 C C . PHE A 1 162 ? 24.848 -25.356 23.223 1.00 46.47 162 PHE A C 1
ATOM 1335 O O . PHE A 1 162 ? 25.066 -26.480 22.774 1.00 46.47 162 PHE A O 1
ATOM 1342 N N . ALA A 1 163 ? 25.500 -24.857 24.278 1.00 50.72 163 ALA A N 1
ATOM 1343 C CA . ALA A 1 163 ? 26.248 -25.681 25.223 1.00 50.72 163 ALA A CA 1
ATOM 1344 C C . ALA A 1 163 ? 26.079 -25.155 26.665 1.00 50.72 163 ALA A C 1
ATOM 1346 O O . ALA A 1 163 ? 26.590 -24.103 27.040 1.00 50.72 163 ALA A O 1
ATOM 1347 N N . ASP A 1 164 ? 25.328 -25.947 27.430 1.00 51.00 164 ASP A N 1
ATOM 1348 C CA . ASP A 1 164 ? 25.442 -26.270 28.855 1.00 51.00 164 ASP A CA 1
ATOM 1349 C C . ASP A 1 164 ? 25.266 -25.197 29.943 1.00 51.00 164 ASP A C 1
ATOM 1351 O O . ASP A 1 164 ? 26.200 -24.598 30.476 1.00 51.00 164 ASP A O 1
ATOM 1355 N N . HIS A 1 165 ? 24.026 -25.161 30.445 1.00 46.72 165 HIS A N 1
ATOM 1356 C CA . HIS A 1 165 ? 23.743 -24.973 31.865 1.00 46.72 165 HIS A CA 1
ATOM 1357 C C . HIS A 1 165 ? 24.514 -26.006 32.708 1.00 46.72 165 HIS A C 1
ATOM 1359 O O . HIS A 1 165 ? 24.141 -27.178 32.759 1.00 46.72 165 HIS A O 1
ATOM 1365 N N . LYS A 1 166 ? 25.521 -25.561 33.465 1.00 50.06 166 LYS A N 1
ATOM 1366 C CA . LYS A 1 166 ? 25.917 -26.243 34.702 1.00 50.06 166 LYS A CA 1
ATOM 1367 C C . LYS A 1 166 ? 25.142 -25.642 35.866 1.00 50.06 166 LYS A C 1
ATOM 1369 O O . LYS A 1 166 ? 25.448 -24.559 36.351 1.00 50.06 166 LYS A O 1
ATOM 1374 N N . ILE A 1 167 ? 24.116 -26.375 36.277 1.00 49.22 167 ILE A N 1
ATOM 1375 C CA . ILE A 1 167 ? 23.588 -26.349 37.637 1.00 49.22 167 ILE A CA 1
ATOM 1376 C C . ILE A 1 167 ? 24.502 -27.271 38.447 1.00 49.22 167 ILE A C 1
ATOM 1378 O O . ILE A 1 167 ? 24.671 -28.416 38.037 1.00 49.22 167 ILE A O 1
ATOM 1382 N N . TRP A 1 168 ? 25.134 -26.735 39.491 1.00 52.41 168 TRP A N 1
ATOM 1383 C CA . TRP A 1 168 ? 25.372 -27.269 40.846 1.00 52.41 168 TRP A CA 1
ATOM 1384 C C . TRP A 1 168 ? 26.382 -26.348 41.533 1.00 52.41 168 TRP A C 1
ATOM 1386 O O . TRP A 1 168 ? 27.523 -26.240 41.030 1.00 52.41 168 TRP A O 1
#

Foldseek 3Di:
DPVVVVLVVVCVVVVHDSVVVVVVVVVVVVVVVVVVVVVVVVVVVVVVVVPDALVNDPLLVCLVVVNLLVDDPVNLVRQCVVVVHDDDDVHDSVSSSVSSNVVSVVVPDDPPDDDDPDDDDPDDDDDDDDDDDDDDDDDDDDPDDDDDDPPDDPPDDPPDDDDDDDDD

Radius of gyration: 30.41 Å; chains: 1; bounding box: 70×36×79 Å